Protein AF-A0A9X3EY55-F1 (afdb_monomer_lite)

Radius of gyration: 23.42 Å; chains: 1; bounding box: 53×60×72 Å

Secondary structure (DSSP, 8-state):
------------------------------PPPTT----SSHHHHHHHHHTT--B-HHHHHHHHHHHHHHHHHHHHHHHHTT--HHHHHHHHHHHHHHHHHHHHHTBS-HHHHHHHHHHHHHHHSSTTS--HHHHHHHHHTTT--HHHHHHHHHHHHT---HHHHHHTT-

pLDDT: mean 87.72, std 20.91, range [33.78, 98.88]

Sequence (170 aa):
MRSWLRFALVALCLAGPALAGCAREEATVETWPEGLPRPKDAAEAERLEQTGTRWTNRQARQLYLERVAAIAGEVERWKAEQIPAEEQARRAYQLRHDARMTARAMMSDPAERAALQERDRAKYGNPDGPTFDWLLDRNKAKGLEGEAAFLAIVESAQKTDAGVNQSLGF

Organism: NCBI:txid889268

Structure (mmCIF, N/CA/C/O backbone):
data_AF-A0A9X3EY55-F1
#
_entry.id   AF-A0A9X3EY55-F1
#
loop_
_atom_site.group_PDB
_atom_site.id
_atom_site.type_symbol
_atom_site.label_atom_id
_atom_site.label_alt_id
_atom_site.label_comp_id
_atom_site.label_asym_id
_atom_site.label_entity_id
_atom_site.label_seq_id
_atom_site.pdbx_PDB_ins_code
_atom_site.Cartn_x
_atom_site.Cartn_y
_atom_site.Cartn_z
_atom_site.occupancy
_atom_site.B_iso_or_equiv
_atom_site.auth_seq_id
_atom_site.auth_comp_id
_atom_site.auth_asym_id
_atom_site.auth_atom_id
_atom_site.pdbx_PDB_model_num
ATOM 1 N N . MET A 1 1 ? -17.185 20.882 -47.745 1.00 39.09 1 MET A N 1
ATOM 2 C CA . MET A 1 1 ? -17.336 22.134 -48.522 1.00 39.09 1 MET A CA 1
ATOM 3 C C . MET A 1 1 ? -18.312 23.048 -47.798 1.00 39.09 1 MET A C 1
ATOM 5 O O . MET A 1 1 ? -19.359 22.549 -47.413 1.00 39.09 1 MET A O 1
ATOM 9 N N . ARG A 1 2 ? -17.976 24.350 -47.718 1.00 35.78 2 ARG A N 1
ATOM 10 C CA . ARG A 1 2 ? -18.779 25.496 -47.227 1.00 35.78 2 ARG A CA 1
ATOM 11 C C . ARG A 1 2 ? -18.995 25.562 -45.708 1.00 35.78 2 ARG A C 1
ATOM 13 O O . ARG A 1 2 ? -19.284 24.555 -45.093 1.00 35.78 2 ARG A O 1
ATOM 20 N N . SER A 1 3 ? -18.954 26.710 -45.043 1.00 34.09 3 SER A N 1
ATOM 21 C CA . SER A 1 3 ? -18.481 28.068 -45.344 1.00 34.09 3 SER A CA 1
ATOM 22 C C . SER A 1 3 ? -18.563 28.821 -44.014 1.00 34.09 3 SER A C 1
ATOM 24 O O . SER A 1 3 ? -19.525 28.640 -43.274 1.00 34.09 3 SER A O 1
ATOM 26 N N . TRP A 1 4 ? -17.588 29.673 -43.720 1.00 33.88 4 TRP A N 1
ATOM 27 C CA . TRP A 1 4 ? -17.694 30.685 -42.669 1.00 33.88 4 TRP A CA 1
ATOM 28 C C . TRP A 1 4 ? -18.764 31.723 -43.027 1.00 33.88 4 TRP A C 1
ATOM 30 O O . TRP A 1 4 ? -18.868 32.073 -44.203 1.00 33.88 4 TRP A O 1
ATOM 40 N N . LEU A 1 5 ? -19.465 32.289 -42.036 1.00 42.25 5 LEU A N 1
ATOM 41 C CA . LEU A 1 5 ? -19.904 33.686 -42.089 1.00 42.25 5 LEU A CA 1
ATOM 42 C C . LEU A 1 5 ? -20.106 34.290 -40.690 1.00 42.25 5 LEU A C 1
ATOM 44 O O . LEU A 1 5 ? -20.331 33.591 -39.709 1.00 42.25 5 LEU A O 1
ATOM 48 N N . ARG A 1 6 ? -19.914 35.607 -40.648 1.00 41.94 6 ARG A N 1
ATOM 49 C CA . ARG A 1 6 ? -19.567 36.468 -39.513 1.00 41.94 6 ARG A CA 1
ATOM 50 C C . ARG A 1 6 ? -20.789 37.062 -38.793 1.00 41.94 6 ARG A C 1
ATOM 52 O O . ARG A 1 6 ? -21.812 37.283 -39.422 1.00 41.94 6 ARG A O 1
ATOM 59 N N . PHE A 1 7 ? -20.563 37.394 -37.516 1.00 38.94 7 PHE A N 1
ATOM 60 C CA . PHE A 1 7 ? -21.027 38.556 -36.730 1.00 38.94 7 PHE A CA 1
ATOM 61 C C . PHE A 1 7 ? -22.413 39.182 -36.984 1.00 38.94 7 PHE A C 1
ATOM 63 O O . PHE A 1 7 ? -22.667 39.748 -38.043 1.00 38.94 7 PHE A O 1
ATOM 70 N N . ALA A 1 8 ? -23.191 39.303 -35.901 1.00 38.88 8 ALA A N 1
ATOM 71 C CA . ALA A 1 8 ? -24.121 40.409 -35.673 1.00 38.88 8 ALA A CA 1
ATOM 72 C C . ALA A 1 8 ? -24.092 40.837 -34.190 1.00 38.88 8 ALA A C 1
ATOM 74 O O . ALA A 1 8 ? -23.878 40.021 -33.295 1.00 38.88 8 ALA A O 1
ATOM 75 N N . LEU A 1 9 ? -24.233 42.145 -33.983 1.00 33.78 9 LEU A N 1
ATOM 76 C CA . LEU A 1 9 ? -24.051 42.931 -32.760 1.00 33.78 9 LEU A CA 1
ATOM 77 C C . LEU A 1 9 ? -25.307 42.961 -31.854 1.00 33.78 9 LEU A C 1
ATOM 79 O O . LEU A 1 9 ? -26.417 42.989 -32.367 1.00 33.78 9 LEU A O 1
ATOM 83 N N . VAL A 1 10 ? -25.056 43.137 -30.544 1.00 34.88 10 VAL A N 1
ATOM 84 C CA . VAL A 1 10 ? -25.752 43.998 -29.546 1.00 34.88 10 VAL A CA 1
ATOM 85 C C . VAL A 1 10 ? -27.243 43.773 -29.240 1.00 34.88 10 VAL A C 1
ATOM 87 O O . VAL A 1 10 ? -28.096 44.017 -30.079 1.00 34.88 10 VAL A O 1
ATOM 90 N N . ALA A 1 11 ? -27.553 43.522 -27.957 1.00 34.22 11 ALA A N 1
ATOM 91 C CA . ALA A 1 11 ? -28.408 44.395 -27.130 1.00 34.22 11 ALA A CA 1
ATOM 92 C C . ALA A 1 11 ? -28.468 43.923 -25.662 1.00 34.22 11 ALA A C 1
ATOM 94 O O . ALA A 1 11 ? -28.692 42.756 -25.361 1.00 34.22 11 ALA A O 1
ATOM 95 N N . LEU A 1 12 ? -28.263 44.885 -24.764 1.00 39.47 12 LEU A N 1
ATOM 96 C CA . LEU A 1 12 ? -28.357 44.827 -23.309 1.00 39.47 12 LEU A CA 1
ATOM 97 C C . LEU A 1 12 ? -29.833 44.763 -22.868 1.00 39.47 12 LEU A C 1
ATOM 99 O O . LEU A 1 12 ? -30.615 45.603 -23.306 1.00 39.47 12 LEU A O 1
ATOM 103 N N . CYS A 1 13 ? -30.199 43.853 -21.959 1.00 34.22 13 CYS A N 1
ATOM 104 C CA . CYS A 1 13 ? -31.392 43.975 -21.109 1.00 34.22 13 CYS A CA 1
ATOM 105 C C . CYS A 1 13 ? -31.147 43.316 -19.742 1.00 34.22 13 CYS A C 1
ATOM 107 O O . CYS A 1 13 ? -30.669 42.190 -19.643 1.00 34.22 13 CYS A O 1
ATOM 109 N N . LEU A 1 14 ? -31.453 44.088 -18.701 1.00 44.62 14 LEU A N 1
ATOM 110 C CA . LEU A 1 14 ? -31.328 43.806 -17.274 1.00 44.62 14 LEU A CA 1
ATOM 111 C C . LEU A 1 14 ? -32.365 42.774 -16.800 1.00 44.62 14 LEU A C 1
ATOM 113 O O . LEU A 1 14 ? -33.540 42.940 -17.105 1.00 44.62 14 LEU A O 1
ATOM 117 N N . ALA A 1 15 ? -31.949 41.807 -15.976 1.00 40.88 15 ALA A N 1
ATOM 118 C CA . ALA A 1 15 ? -32.712 41.241 -14.851 1.00 40.88 15 ALA A CA 1
ATOM 119 C C . ALA A 1 15 ? -31.845 40.186 -14.134 1.00 40.88 15 ALA A C 1
ATOM 121 O O . ALA A 1 15 ? -31.356 39.254 -14.768 1.00 40.88 15 ALA A O 1
ATOM 122 N N . GLY A 1 16 ? -31.630 40.341 -12.823 1.00 43.50 16 GLY A N 1
ATOM 123 C CA . GLY A 1 16 ? -30.943 39.340 -11.996 1.00 43.50 16 GLY A CA 1
ATOM 124 C C . GLY A 1 16 ? -31.714 38.015 -11.917 1.00 43.50 16 GLY A C 1
ATOM 125 O O . GLY A 1 16 ? -32.903 37.964 -12.235 1.00 43.50 16 GLY A O 1
ATOM 126 N N . PRO A 1 17 ? -31.066 36.949 -11.427 1.00 43.97 17 PRO A N 1
ATOM 127 C CA . PRO A 1 17 ? -31.359 36.608 -10.038 1.00 43.97 17 PRO A CA 1
ATOM 128 C C . PRO A 1 17 ? -30.139 36.146 -9.230 1.00 43.97 17 PRO A C 1
ATOM 130 O O . PRO A 1 17 ? -29.157 35.639 -9.760 1.00 43.97 17 PRO A O 1
ATOM 133 N N . ALA A 1 18 ? -30.265 36.366 -7.919 1.00 44.97 18 ALA A N 1
ATOM 134 C CA . ALA A 1 18 ? -29.622 35.679 -6.804 1.00 44.97 18 ALA A CA 1
ATOM 135 C C . ALA A 1 18 ? -28.369 34.849 -7.130 1.00 44.97 18 ALA A C 1
ATOM 137 O O . ALA A 1 18 ? -28.452 33.704 -7.575 1.00 44.97 18 ALA A O 1
ATOM 138 N N . LEU A 1 19 ? -27.206 35.385 -6.752 1.00 44.59 19 LEU A N 1
ATOM 139 C CA . LEU A 1 19 ? -26.042 34.567 -6.436 1.00 44.59 19 LEU A CA 1
ATOM 140 C C . LEU A 1 19 ? -26.371 33.724 -5.193 1.00 44.59 19 LEU A C 1
ATOM 142 O O . LEU A 1 19 ? -25.956 34.038 -4.083 1.00 44.59 19 LEU A O 1
ATOM 146 N N . ALA A 1 20 ? -27.095 32.623 -5.384 1.00 51.03 20 ALA A N 1
ATOM 147 C CA . ALA A 1 20 ? -26.929 31.436 -4.559 1.00 51.03 20 ALA A CA 1
ATOM 148 C C . ALA A 1 20 ? -25.589 30.802 -4.963 1.00 51.03 20 ALA A C 1
ATOM 150 O O . ALA A 1 20 ? -25.529 29.747 -5.588 1.00 51.03 20 ALA A O 1
ATOM 151 N N . GLY A 1 21 ? -24.498 31.518 -4.688 1.00 41.09 21 GLY A N 1
ATOM 152 C CA . GLY A 1 21 ? -23.168 30.949 -4.750 1.00 41.09 21 GLY A CA 1
ATOM 153 C C . GLY A 1 21 ? -23.090 29.962 -3.606 1.00 41.09 21 GLY A C 1
ATOM 154 O O . GLY A 1 21 ? -22.981 30.379 -2.456 1.00 41.09 21 GLY A O 1
ATOM 155 N N . CYS A 1 22 ? -23.235 28.676 -3.926 1.00 39.50 22 CYS A N 1
ATOM 156 C CA . CYS A 1 22 ? -22.937 27.575 -3.031 1.00 39.50 22 CYS A CA 1
ATOM 157 C C . CYS A 1 22 ? -21.663 27.927 -2.267 1.00 39.50 22 CYS A C 1
ATOM 159 O O . CYS A 1 22 ? -20.591 28.022 -2.870 1.00 39.50 22 CYS A O 1
ATOM 161 N N . ALA A 1 23 ? -21.787 28.152 -0.959 1.00 45.53 23 ALA A N 1
ATOM 162 C CA . ALA A 1 23 ? -20.645 28.058 -0.080 1.00 45.53 23 ALA A CA 1
ATOM 163 C C . ALA A 1 23 ? -20.120 26.641 -0.297 1.00 45.53 23 ALA A C 1
ATOM 165 O O . ALA A 1 23 ? -20.739 25.662 0.118 1.00 45.53 23 ALA A O 1
ATOM 166 N N . ARG A 1 24 ? -19.049 26.524 -1.084 1.00 49.75 24 ARG A N 1
ATOM 167 C CA . ARG A 1 24 ? -18.235 25.326 -1.106 1.00 49.75 24 ARG A CA 1
ATOM 168 C C . ARG A 1 24 ? -17.679 25.282 0.299 1.00 49.75 24 ARG A C 1
ATOM 170 O O . ARG A 1 24 ? -16.756 26.026 0.604 1.00 49.75 24 ARG A O 1
ATOM 177 N N . GLU A 1 25 ? -18.359 24.532 1.153 1.00 46.22 25 GLU A N 1
ATOM 178 C CA . GLU A 1 25 ? -17.891 24.184 2.479 1.00 46.22 25 GLU A CA 1
ATOM 179 C C . GLU A 1 25 ? -16.475 23.661 2.253 1.00 46.22 25 GLU A C 1
ATOM 181 O O . GLU A 1 25 ? -16.275 22.637 1.591 1.00 46.22 25 GLU A O 1
ATOM 186 N N . GLU A 1 26 ? -15.487 24.490 2.594 1.00 44.97 26 GLU A N 1
ATOM 187 C CA . GLU A 1 26 ? -14.087 24.126 2.482 1.00 44.97 26 GLU A CA 1
ATOM 188 C C . GLU A 1 26 ? -13.956 22.894 3.358 1.00 44.97 26 GLU A C 1
ATOM 190 O O . GLU A 1 26 ? -14.083 22.994 4.577 1.00 44.97 26 GLU A O 1
ATOM 195 N N . ALA A 1 27 ? -13.837 21.723 2.723 1.00 51.28 27 ALA A N 1
ATOM 196 C CA . ALA A 1 27 ? -13.699 20.462 3.422 1.00 51.28 27 ALA A CA 1
ATOM 197 C C . ALA A 1 27 ? -12.536 20.640 4.393 1.00 51.28 27 ALA A C 1
ATOM 199 O O . ALA A 1 27 ? -11.383 20.777 3.976 1.00 51.28 27 ALA A O 1
ATOM 200 N N . THR A 1 28 ? -12.859 20.744 5.679 1.00 54.69 28 THR A N 1
ATOM 201 C CA . THR A 1 28 ? -11.861 20.950 6.710 1.00 54.69 28 THR A CA 1
ATOM 202 C C . THR A 1 28 ? -10.928 19.755 6.629 1.00 54.69 28 THR A C 1
ATOM 204 O O . THR A 1 28 ? -11.352 18.597 6.690 1.00 54.69 28 THR A O 1
ATOM 207 N N . VAL A 1 29 ? -9.644 20.022 6.389 1.00 61.41 29 VAL A N 1
ATOM 208 C CA . VAL A 1 29 ? -8.624 18.979 6.420 1.00 61.41 29 VAL A CA 1
ATOM 209 C C . VAL A 1 29 ? -8.577 18.501 7.864 1.00 61.41 29 VAL A C 1
ATOM 211 O O . VAL A 1 29 ? -7.943 19.135 8.703 1.00 61.41 29 VAL A O 1
ATOM 214 N N . GLU A 1 30 ? -9.327 17.442 8.180 1.00 71.88 30 GLU A N 1
ATOM 215 C CA . GLU A 1 30 ? -9.323 16.864 9.522 1.00 71.88 30 GLU A CA 1
ATOM 216 C C . GL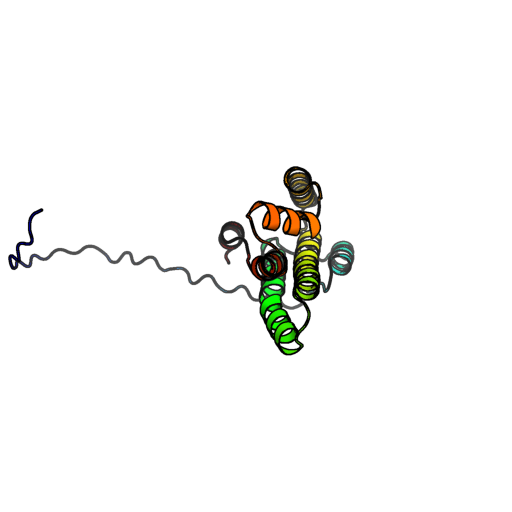U A 1 30 ? -7.883 16.470 9.844 1.00 71.88 30 GLU A C 1
ATOM 218 O O . GLU A 1 30 ? -7.274 15.593 9.214 1.00 71.88 30 GLU A O 1
ATOM 223 N N . THR A 1 31 ? -7.316 17.176 10.808 1.00 86.62 31 THR A N 1
ATOM 224 C CA . THR A 1 31 ? -6.009 16.856 11.344 1.00 86.62 31 THR A CA 1
ATOM 225 C C . THR A 1 31 ? -6.128 15.569 12.137 1.00 86.62 31 THR A C 1
ATOM 227 O O . THR A 1 31 ? -7.095 15.372 12.871 1.00 86.62 31 THR A O 1
ATOM 230 N N . TRP A 1 32 ? -5.133 14.698 12.008 1.00 94.00 32 TRP A N 1
ATOM 231 C CA . TRP A 1 32 ? -5.079 13.474 12.796 1.00 94.00 32 TRP A CA 1
ATOM 232 C C . TRP A 1 32 ? -5.223 13.784 14.296 1.00 94.00 32 TRP A C 1
ATOM 234 O O . TRP A 1 32 ? -4.505 14.668 14.774 1.00 94.00 32 TRP A O 1
ATOM 244 N N . PRO A 1 33 ? -6.101 13.087 15.040 1.00 92.94 33 PRO A N 1
ATOM 245 C CA . PRO A 1 33 ? -6.358 13.425 16.435 1.00 92.94 33 PRO A CA 1
ATOM 246 C C . PRO A 1 33 ? -5.112 13.311 17.313 1.00 92.94 33 PRO A C 1
ATOM 248 O O . PRO A 1 33 ? -4.323 12.370 17.184 1.00 92.94 33 PRO A O 1
ATOM 251 N N . GLU A 1 34 ? -4.962 14.252 18.242 1.00 93.44 34 GLU A N 1
ATOM 252 C CA . GLU A 1 34 ? -3.896 14.208 19.239 1.00 93.44 34 GLU A CA 1
ATOM 253 C C . GLU A 1 34 ? -4.017 12.942 20.103 1.00 93.44 34 GLU A C 1
ATOM 255 O O . GLU A 1 34 ? -5.108 12.543 20.507 1.00 93.44 34 GLU A O 1
ATOM 260 N N . GLY A 1 35 ? -2.890 12.268 20.348 1.00 93.25 35 GLY A N 1
ATOM 261 C CA . GLY A 1 35 ? -2.835 11.047 21.159 1.00 93.25 35 GLY A CA 1
ATOM 262 C C . GLY A 1 35 ? -3.337 9.768 20.477 1.00 93.25 35 GLY A C 1
ATOM 263 O O . GLY A 1 35 ? -3.091 8.682 21.000 1.00 93.25 35 GLY A O 1
ATOM 264 N N . LEU A 1 36 ? -3.977 9.847 19.302 1.00 96.19 36 LEU A N 1
ATOM 265 C CA . LEU A 1 36 ? -4.371 8.652 18.554 1.00 96.19 36 LEU A CA 1
ATOM 266 C C . LEU A 1 36 ? -3.138 8.041 17.861 1.00 96.19 36 LEU A C 1
ATOM 268 O O . LEU A 1 36 ? -2.513 8.711 17.032 1.00 96.19 36 LEU A O 1
ATOM 272 N N . PRO A 1 37 ? -2.763 6.782 18.145 1.00 97.19 37 PRO A N 1
ATOM 273 C CA . PRO A 1 37 ? -1.562 6.197 17.568 1.00 97.19 37 PRO A CA 1
ATOM 274 C C . PRO A 1 37 ? -1.720 5.963 16.062 1.00 97.19 37 PRO A C 1
ATOM 276 O O . PRO A 1 37 ? -2.779 5.553 15.575 1.00 97.19 37 PRO A O 1
ATOM 279 N N . ARG A 1 38 ? -0.628 6.195 15.326 1.00 97.50 38 ARG A N 1
ATOM 280 C CA . ARG A 1 38 ? -0.480 5.835 13.912 1.00 97.50 38 ARG A CA 1
ATOM 281 C C . ARG A 1 38 ? 0.294 4.518 13.834 1.00 97.50 38 ARG A C 1
ATOM 283 O O . ARG A 1 38 ? 1.501 4.543 14.072 1.00 97.50 38 ARG A O 1
ATOM 290 N N . PRO A 1 39 ? -0.354 3.382 13.533 1.00 98.12 39 PRO A N 1
ATOM 291 C CA . PRO A 1 39 ? 0.356 2.114 13.439 1.00 98.12 39 PRO A CA 1
ATOM 292 C C . PRO A 1 39 ? 1.385 2.162 12.307 1.00 98.12 39 PRO A C 1
ATOM 294 O O . PRO A 1 39 ? 1.124 2.739 11.249 1.00 98.12 39 PRO A O 1
ATOM 297 N N . LYS A 1 40 ? 2.548 1.545 12.516 1.00 98.06 40 LYS A N 1
ATOM 298 C CA . LYS A 1 40 ? 3.623 1.409 11.522 1.00 98.06 40 LYS A CA 1
ATOM 299 C C . LYS A 1 40 ? 3.340 0.311 10.498 1.00 98.06 40 LYS A C 1
ATOM 301 O O . LYS A 1 40 ? 3.657 0.473 9.325 1.00 98.06 40 LYS A O 1
ATOM 306 N N . ASP A 1 41 ? 2.644 -0.743 10.897 1.00 98.56 41 ASP A N 1
ATOM 307 C CA . ASP A 1 41 ? 2.296 -1.893 10.067 1.00 98.56 41 ASP A CA 1
ATOM 308 C C . ASP A 1 41 ? 0.956 -2.501 10.516 1.00 98.56 41 ASP A C 1
ATOM 310 O O . ASP A 1 41 ? 0.370 -2.086 11.521 1.00 98.56 41 ASP A O 1
ATOM 314 N N . ALA A 1 42 ? 0.453 -3.474 9.752 1.00 98.12 42 ALA A N 1
ATOM 315 C CA . ALA A 1 42 ? -0.795 -4.167 10.064 1.00 98.12 42 ALA A CA 1
ATOM 316 C C . ALA A 1 42 ? -0.746 -4.869 11.431 1.00 98.12 42 ALA A C 1
ATOM 318 O O . ALA A 1 42 ? -1.699 -4.778 12.198 1.00 98.12 42 ALA A O 1
ATOM 319 N N . ALA A 1 43 ? 0.388 -5.481 11.781 1.00 98.25 43 ALA A N 1
ATOM 320 C CA . ALA A 1 43 ? 0.541 -6.171 13.058 1.00 98.25 43 ALA A CA 1
ATOM 321 C C . ALA A 1 43 ? 0.458 -5.202 14.250 1.00 98.25 43 ALA A C 1
ATOM 323 O O . ALA A 1 43 ? -0.061 -5.545 15.309 1.00 98.25 43 ALA A O 1
ATOM 324 N N . GLU A 1 44 ? 0.984 -3.984 14.122 1.00 98.50 44 GLU A N 1
ATOM 325 C CA . GLU A 1 44 ? 0.844 -2.943 15.137 1.00 98.50 44 GLU A CA 1
ATOM 326 C C . GLU A 1 44 ? -0.579 -2.414 15.229 1.00 98.50 44 GLU A C 1
ATOM 328 O O . GLU A 1 44 ? -1.059 -2.216 16.343 1.00 98.50 44 GLU A O 1
ATOM 333 N N . ALA A 1 45 ? -1.264 -2.240 14.097 1.00 98.31 45 ALA A N 1
ATOM 334 C CA . ALA A 1 45 ? -2.676 -1.875 14.093 1.00 98.31 45 ALA A CA 1
ATOM 335 C C . ALA A 1 45 ? -3.521 -2.918 14.846 1.00 98.31 45 ALA A C 1
ATOM 337 O O . ALA A 1 45 ? -4.302 -2.545 15.716 1.00 98.31 45 ALA A O 1
ATOM 338 N N . GLU A 1 46 ? -3.292 -4.212 14.603 1.00 97.25 46 GLU A N 1
ATOM 339 C CA . GLU A 1 46 ? -3.967 -5.310 15.309 1.00 97.25 46 GLU A CA 1
ATOM 340 C C . GLU A 1 46 ? -3.668 -5.310 16.814 1.00 97.25 46 GLU A C 1
ATOM 342 O O . GLU A 1 46 ? -4.583 -5.419 17.630 1.00 97.25 46 GLU A O 1
ATOM 347 N N . ARG A 1 47 ? -2.399 -5.140 17.216 1.00 98.00 47 ARG A N 1
ATOM 348 C CA . ARG A 1 47 ? -2.032 -5.047 18.643 1.00 98.00 47 ARG A CA 1
ATOM 349 C C . ARG A 1 47 ? -2.714 -3.865 19.330 1.00 98.00 47 ARG A C 1
ATOM 351 O O . ARG A 1 47 ? -3.206 -4.004 20.444 1.00 98.00 47 ARG A O 1
ATOM 358 N N . LEU A 1 48 ? -2.743 -2.708 18.676 1.00 97.94 48 LEU A N 1
ATOM 359 C CA . LEU A 1 48 ? -3.394 -1.503 19.190 1.00 97.94 48 LEU A CA 1
ATOM 360 C C . LEU A 1 48 ? -4.923 -1.666 19.256 1.00 97.94 48 LEU A C 1
ATOM 362 O O . LEU A 1 48 ? -5.543 -1.205 20.215 1.00 97.94 48 LEU A O 1
ATOM 366 N N . GLU A 1 49 ? -5.536 -2.349 18.285 1.00 96.12 49 GLU A N 1
ATOM 367 C CA . GLU A 1 49 ? -6.959 -2.710 18.316 1.00 96.12 49 GLU A CA 1
ATOM 368 C C . GLU A 1 49 ? -7.268 -3.600 19.533 1.00 96.12 49 GLU A C 1
ATOM 370 O O . GLU A 1 49 ? -8.233 -3.350 20.266 1.00 96.12 49 GLU A O 1
ATOM 375 N N . GLN A 1 50 ? -6.415 -4.594 19.802 1.00 95.75 50 GLN A N 1
ATOM 376 C CA . GLN A 1 50 ? -6.535 -5.498 20.952 1.00 95.75 50 GLN A CA 1
ATOM 377 C C . GLN A 1 50 ? -6.406 -4.771 22.299 1.00 95.75 50 GLN A C 1
ATOM 379 O O . GLN A 1 50 ? -7.059 -5.167 23.262 1.00 95.75 50 GLN A O 1
ATOM 384 N N . THR A 1 51 ? -5.624 -3.688 22.377 1.00 96.38 51 THR A N 1
ATOM 385 C CA . THR A 1 51 ? -5.513 -2.851 23.587 1.00 96.38 51 THR A CA 1
ATOM 386 C C . THR A 1 51 ? -6.598 -1.775 23.702 1.00 96.38 51 THR A C 1
ATOM 388 O O . THR A 1 51 ? -6.568 -0.975 24.635 1.00 96.38 51 THR A O 1
ATOM 391 N N . GLY A 1 52 ? -7.580 -1.763 22.793 1.00 96.12 52 GLY A N 1
ATOM 392 C CA . GLY A 1 52 ? -8.754 -0.887 22.859 1.00 96.12 52 GLY A CA 1
ATOM 393 C C . GLY A 1 52 ? -8.694 0.353 21.967 1.00 96.12 52 GLY A C 1
ATOM 394 O O . GLY A 1 52 ? -9.636 1.144 21.973 1.00 96.12 52 GLY A O 1
ATOM 395 N N . THR A 1 53 ? -7.642 0.523 21.161 1.00 97.38 53 THR A N 1
ATOM 396 C CA . THR A 1 53 ? -7.586 1.608 20.169 1.00 97.38 53 THR A CA 1
ATOM 397 C C . THR A 1 53 ? -8.651 1.388 19.101 1.00 97.38 53 THR A C 1
ATOM 399 O O . THR A 1 53 ? -8.851 0.266 18.633 1.00 97.38 53 THR A O 1
ATOM 402 N N . ARG A 1 54 ? -9.339 2.450 18.687 1.00 96.44 54 ARG A N 1
ATOM 403 C CA . ARG A 1 54 ? -10.300 2.411 17.583 1.00 96.44 54 ARG A CA 1
ATOM 404 C C . ARG A 1 54 ? -10.022 3.555 16.624 1.00 96.44 54 ARG A C 1
ATOM 406 O O . ARG A 1 54 ? -9.787 4.679 17.060 1.00 96.44 54 ARG A O 1
ATOM 413 N N . TRP A 1 55 ? -10.087 3.252 15.333 1.00 96.88 55 TRP A N 1
ATOM 414 C CA . TRP A 1 55 ? -10.028 4.241 14.264 1.00 96.88 55 TRP A CA 1
ATOM 415 C C . TRP A 1 55 ? -11.336 4.241 13.485 1.00 96.88 55 TRP A C 1
ATOM 417 O O . TRP A 1 55 ? -12.019 3.218 13.368 1.00 96.88 55 TRP A O 1
ATOM 427 N N . THR A 1 56 ? -11.663 5.393 12.913 1.00 96.19 56 THR A N 1
ATOM 428 C CA . THR A 1 56 ? -12.721 5.503 11.910 1.00 96.19 56 THR A CA 1
ATOM 429 C C . THR A 1 56 ? -12.206 5.060 10.538 1.00 96.19 56 THR A C 1
ATOM 431 O O . THR A 1 56 ? -11.009 5.140 10.245 1.00 96.19 56 THR A O 1
ATOM 434 N N . ASN A 1 57 ? -13.115 4.672 9.637 1.00 96.19 57 ASN A N 1
ATOM 435 C CA . ASN A 1 57 ? -12.762 4.379 8.241 1.00 96.19 57 ASN A CA 1
ATOM 436 C C . ASN A 1 57 ? -12.093 5.580 7.549 1.00 96.19 57 ASN A C 1
ATOM 438 O O . ASN A 1 57 ? -11.209 5.406 6.709 1.00 96.19 57 ASN A O 1
ATOM 442 N N . ARG A 1 58 ? -12.459 6.805 7.946 1.00 95.25 58 ARG A N 1
ATOM 443 C CA . ARG A 1 58 ? -11.824 8.032 7.461 1.00 95.25 58 ARG A CA 1
ATOM 444 C C . ARG A 1 58 ? -10.364 8.141 7.912 1.00 95.25 58 ARG A C 1
ATOM 446 O O . ARG A 1 58 ? -9.511 8.419 7.078 1.00 95.25 58 ARG A O 1
ATOM 453 N N . GLN A 1 59 ? -10.049 7.840 9.173 1.00 97.12 59 GLN A N 1
ATOM 454 C CA . GLN A 1 59 ? -8.668 7.823 9.685 1.00 97.12 59 GLN A CA 1
ATOM 455 C C . GLN A 1 59 ? -7.831 6.706 9.048 1.00 97.12 59 GLN A C 1
ATOM 457 O O . GLN A 1 59 ? -6.697 6.940 8.630 1.00 97.12 59 GLN A O 1
ATOM 462 N N . ALA A 1 60 ? -8.401 5.507 8.889 1.00 97.44 60 ALA A N 1
ATOM 463 C CA . ALA A 1 60 ? -7.756 4.426 8.143 1.00 97.44 60 ALA A CA 1
ATOM 464 C C . ALA A 1 60 ? -7.436 4.852 6.699 1.00 97.44 60 ALA A C 1
ATOM 466 O O . ALA A 1 60 ? -6.336 4.606 6.195 1.00 97.44 60 ALA A O 1
ATOM 467 N N . ARG A 1 61 ? -8.367 5.561 6.043 1.00 97.31 61 ARG A N 1
ATOM 468 C CA . ARG A 1 61 ? -8.145 6.118 4.706 1.00 97.31 61 ARG A CA 1
ATOM 469 C C . ARG A 1 61 ? -7.095 7.225 4.700 1.00 97.31 61 ARG A C 1
ATOM 471 O O . ARG A 1 61 ? -6.258 7.209 3.806 1.00 97.31 61 ARG A O 1
ATOM 478 N N . GLN A 1 62 ? -7.094 8.131 5.674 1.00 97.25 62 GLN A N 1
ATOM 479 C CA . GLN A 1 62 ? -6.095 9.195 5.789 1.00 97.25 62 GLN A CA 1
ATOM 480 C C . GLN A 1 62 ? -4.678 8.615 5.831 1.00 97.25 62 GLN A C 1
ATOM 482 O O . GLN A 1 62 ? -3.853 8.974 4.993 1.00 97.25 62 GLN A O 1
ATOM 487 N N . LEU A 1 63 ? -4.421 7.646 6.720 1.00 97.94 63 LEU A N 1
ATOM 488 C CA . LEU A 1 63 ? -3.103 7.010 6.826 1.00 97.94 63 LEU A CA 1
ATOM 489 C C . LEU A 1 63 ? -2.719 6.266 5.537 1.00 97.94 63 LEU A C 1
ATOM 491 O O . LEU A 1 63 ? -1.567 6.312 5.105 1.00 97.94 63 LEU A O 1
ATOM 495 N N . TYR A 1 64 ? -3.680 5.599 4.888 1.00 98.38 64 TYR A N 1
ATOM 496 C CA . TYR A 1 64 ? -3.461 4.979 3.579 1.00 98.38 64 TYR A CA 1
ATOM 497 C C . TYR A 1 64 ? -3.036 6.004 2.519 1.00 98.38 64 TYR A C 1
ATOM 499 O O 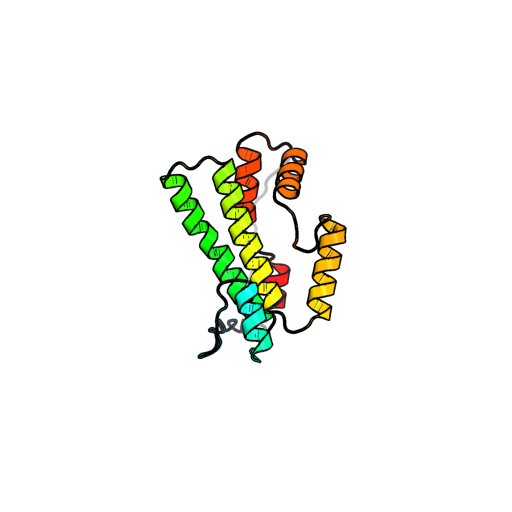. TYR A 1 64 ? -2.087 5.756 1.776 1.00 98.38 64 TYR A O 1
ATOM 507 N N . LEU A 1 65 ? -3.728 7.145 2.436 1.00 97.88 65 LEU A N 1
ATOM 508 C CA . LEU A 1 65 ? -3.442 8.194 1.458 1.00 97.88 65 LEU A CA 1
ATOM 509 C C . LEU A 1 65 ? -2.062 8.813 1.680 1.00 97.88 65 LEU A C 1
ATOM 511 O O . LEU A 1 65 ? -1.311 8.948 0.717 1.00 97.88 65 LEU A O 1
ATOM 515 N N . GLU A 1 66 ? -1.708 9.118 2.929 1.00 97.12 66 GLU A N 1
ATOM 516 C CA . GLU A 1 66 ? -0.382 9.627 3.296 1.00 97.12 66 GLU A CA 1
ATOM 517 C C . GLU A 1 66 ? 0.730 8.670 2.841 1.00 97.12 66 GLU A C 1
ATOM 519 O O . GLU A 1 66 ? 1.691 9.080 2.189 1.00 97.12 66 GLU A O 1
ATOM 524 N N . ARG A 1 67 ? 0.574 7.369 3.114 1.00 98.31 67 ARG A N 1
ATOM 525 C CA . ARG A 1 67 ? 1.553 6.345 2.719 1.00 98.31 67 ARG A CA 1
ATOM 526 C C . ARG A 1 67 ? 1.662 6.186 1.211 1.00 98.31 67 ARG A C 1
ATOM 528 O O . ARG A 1 67 ? 2.766 6.067 0.695 1.00 98.31 67 ARG A O 1
ATOM 535 N N . VAL A 1 68 ? 0.535 6.193 0.496 1.00 98.31 68 VAL A N 1
ATOM 536 C CA . VAL A 1 68 ? 0.547 6.104 -0.970 1.00 98.31 68 VAL A CA 1
ATOM 537 C C . VAL A 1 68 ? 1.186 7.346 -1.592 1.00 98.31 68 VAL A C 1
ATOM 539 O O . VAL A 1 68 ? 1.947 7.210 -2.546 1.00 98.31 68 VAL A O 1
ATOM 542 N N . ALA A 1 69 ? 0.940 8.537 -1.040 1.00 97.25 69 ALA A N 1
ATOM 543 C CA . ALA A 1 69 ? 1.568 9.771 -1.504 1.00 97.25 69 ALA A CA 1
ATOM 544 C C . ALA A 1 69 ? 3.097 9.754 -1.315 1.00 97.25 69 ALA A C 1
ATOM 546 O O . ALA A 1 69 ? 3.827 10.225 -2.186 1.00 97.25 69 ALA A O 1
ATOM 547 N N . ALA A 1 70 ? 3.592 9.150 -0.228 1.00 97.88 70 ALA A N 1
ATOM 548 C CA . ALA A 1 70 ? 5.027 9.029 0.039 1.00 97.88 70 ALA A CA 1
ATOM 549 C C . ALA A 1 70 ? 5.780 8.147 -0.978 1.00 97.88 70 ALA A C 1
ATOM 551 O O . ALA A 1 70 ? 6.978 8.344 -1.183 1.00 97.88 70 ALA A O 1
ATOM 552 N N . ILE A 1 71 ? 5.093 7.220 -1.666 1.00 98.50 71 ILE A N 1
ATOM 553 C CA . ILE A 1 71 ? 5.713 6.331 -2.668 1.00 98.50 71 ILE A CA 1
ATOM 554 C C . ILE A 1 71 ? 6.380 7.138 -3.789 1.00 98.50 71 ILE A C 1
ATOM 556 O O . ILE A 1 71 ? 7.430 6.733 -4.276 1.00 98.50 71 ILE A O 1
ATOM 560 N N . ALA A 1 72 ? 5.818 8.287 -4.180 1.00 97.81 72 ALA A N 1
ATOM 561 C CA . ALA A 1 72 ? 6.396 9.117 -5.236 1.00 97.81 72 ALA A CA 1
ATOM 562 C C . ALA A 1 72 ? 7.823 9.584 -4.893 1.00 97.81 72 ALA A C 1
ATOM 564 O O . ALA A 1 72 ? 8.714 9.506 -5.734 1.00 97.81 72 ALA A O 1
ATOM 565 N N . GLY A 1 73 ? 8.063 9.998 -3.643 1.00 98.06 73 GLY A N 1
ATOM 566 C CA . GLY A 1 73 ? 9.394 10.412 -3.190 1.00 98.06 73 GLY A CA 1
ATOM 567 C C . GLY A 1 73 ? 10.412 9.268 -3.213 1.00 98.06 73 GLY A C 1
ATOM 568 O O . GLY A 1 73 ? 11.548 9.459 -3.644 1.00 98.06 73 GLY A O 1
ATOM 569 N N . GLU A 1 74 ? 9.993 8.065 -2.818 1.00 98.38 74 GLU A N 1
ATOM 570 C CA . GLU A 1 74 ? 10.839 6.867 -2.884 1.00 98.38 74 GLU A CA 1
ATOM 571 C C . GLU A 1 74 ? 11.161 6.473 -4.330 1.00 98.38 74 GLU A C 1
ATOM 573 O O . GLU A 1 74 ? 12.307 6.165 -4.645 1.00 98.38 74 GLU A O 1
ATOM 578 N N . VAL A 1 75 ? 10.185 6.564 -5.236 1.00 98.19 75 VAL A N 1
ATOM 579 C CA . VAL A 1 75 ? 10.394 6.298 -6.665 1.00 98.19 75 VAL A CA 1
ATOM 580 C C . VAL A 1 75 ? 11.419 7.259 -7.269 1.00 98.19 75 VAL A C 1
ATOM 582 O O . VAL A 1 75 ? 12.297 6.816 -8.008 1.00 98.19 75 VAL A O 1
ATOM 585 N N . GLU A 1 76 ? 11.365 8.553 -6.942 1.00 98.38 76 GLU A N 1
ATOM 586 C CA . GLU A 1 76 ? 12.372 9.512 -7.417 1.00 98.38 76 GLU A CA 1
ATOM 587 C C . GLU A 1 76 ? 13.774 9.200 -6.876 1.00 98.38 76 GLU A C 1
ATOM 589 O O . GLU A 1 76 ? 14.753 9.265 -7.624 1.00 98.38 76 GLU A O 1
ATOM 594 N N . ARG A 1 77 ? 13.884 8.767 -5.613 1.00 98.56 77 ARG A N 1
ATOM 595 C CA . ARG A 1 77 ? 15.160 8.295 -5.055 1.00 98.56 77 ARG A CA 1
ATOM 596 C C . ARG A 1 77 ? 15.687 7.060 -5.782 1.00 98.56 77 ARG A C 1
ATOM 598 O O . ARG A 1 77 ? 16.845 7.050 -6.186 1.00 98.56 77 ARG A O 1
ATOM 605 N N . TRP A 1 78 ? 14.852 6.048 -6.008 1.00 98.44 78 TRP A N 1
ATOM 606 C CA . TRP A 1 78 ? 15.267 4.820 -6.693 1.00 98.44 78 TRP A CA 1
ATOM 607 C C . TRP A 1 78 ? 15.695 5.068 -8.142 1.00 98.44 78 TRP A C 1
ATOM 609 O O . TRP A 1 78 ? 16.619 4.417 -8.626 1.00 98.44 78 TRP A O 1
ATOM 619 N N . LYS A 1 79 ? 15.065 6.029 -8.831 1.00 97.44 79 LYS A N 1
ATOM 620 C CA . LYS A 1 79 ? 15.503 6.479 -10.161 1.00 97.44 79 LYS A CA 1
ATOM 621 C C . LYS A 1 79 ? 16.886 7.128 -10.113 1.00 97.44 79 LYS A C 1
ATOM 623 O O . LYS A 1 79 ? 17.715 6.820 -10.964 1.00 97.44 79 LYS A O 1
ATOM 628 N N . ALA A 1 80 ? 17.146 7.992 -9.128 1.00 98.31 80 ALA A N 1
ATOM 629 C CA . ALA A 1 80 ? 18.458 8.615 -8.940 1.00 98.31 80 ALA A CA 1
ATOM 630 C C . ALA A 1 80 ? 19.549 7.583 -8.597 1.00 98.31 80 ALA A C 1
ATOM 632 O O . ALA A 1 80 ? 20.680 7.703 -9.058 1.00 98.31 80 ALA A O 1
ATOM 633 N N . GLU A 1 81 ? 19.185 6.541 -7.849 1.00 98.31 81 GLU A N 1
ATOM 634 C CA . GLU A 1 81 ? 20.028 5.379 -7.534 1.00 98.31 81 GLU A CA 1
ATOM 635 C C . GLU A 1 81 ? 20.146 4.379 -8.709 1.00 98.31 81 GLU A C 1
ATOM 637 O O . GLU A 1 81 ? 20.852 3.381 -8.594 1.00 98.31 81 GLU A O 1
ATOM 642 N N . GLN A 1 82 ? 19.475 4.638 -9.841 1.00 98.06 82 GLN A N 1
ATOM 643 C CA . GLN A 1 82 ? 19.452 3.790 -11.042 1.00 98.06 82 GLN A CA 1
ATOM 644 C C . GLN A 1 82 ? 19.023 2.336 -10.775 1.00 98.06 82 GLN A C 1
ATOM 646 O O . GLN A 1 82 ? 19.496 1.399 -11.421 1.00 98.06 82 GLN A O 1
ATOM 651 N N . ILE A 1 83 ? 18.095 2.141 -9.836 1.00 98.31 83 ILE A N 1
ATOM 652 C CA . ILE A 1 83 ? 17.543 0.821 -9.517 1.00 98.31 83 ILE A CA 1
ATOM 653 C C . ILE A 1 83 ? 16.796 0.255 -10.739 1.00 98.31 83 ILE A C 1
ATOM 655 O O . ILE A 1 83 ? 16.029 0.991 -11.366 1.00 98.31 83 ILE A O 1
ATOM 659 N N . PRO A 1 84 ? 16.938 -1.041 -11.080 1.00 98.56 84 PRO A N 1
ATOM 660 C CA . PRO A 1 84 ? 16.221 -1.649 -12.201 1.00 98.56 84 PRO A CA 1
ATOM 661 C C . PRO A 1 84 ? 14.693 -1.555 -12.076 1.00 98.56 84 PRO A C 1
ATOM 663 O O . PRO A 1 84 ? 14.138 -1.654 -10.979 1.00 98.56 84 PRO A O 1
ATOM 666 N N . ALA A 1 85 ? 13.988 -1.436 -13.206 1.00 98.44 85 ALA A N 1
ATOM 667 C CA . ALA A 1 85 ? 12.533 -1.241 -13.235 1.00 98.44 85 ALA A CA 1
ATOM 668 C C . ALA A 1 85 ? 11.745 -2.338 -12.491 1.00 98.44 85 ALA A C 1
ATOM 670 O O . ALA A 1 85 ? 10.775 -2.036 -11.795 1.00 98.44 85 ALA A O 1
ATOM 671 N N . GLU A 1 86 ? 12.167 -3.602 -12.600 1.00 98.62 86 GLU A N 1
ATOM 672 C CA . GLU A 1 86 ? 11.547 -4.712 -11.867 1.00 98.62 86 GLU A CA 1
ATOM 673 C C . GLU A 1 86 ? 11.670 -4.533 -10.350 1.00 98.62 86 GLU A C 1
ATOM 675 O O . GLU A 1 86 ? 10.694 -4.707 -9.616 1.00 98.62 86 GLU A O 1
ATOM 680 N N . GLU A 1 87 ? 12.851 -4.151 -9.867 1.00 98.81 87 GLU A N 1
ATOM 681 C CA . GLU A 1 87 ? 13.078 -3.944 -8.442 1.00 98.81 87 GLU A CA 1
ATOM 682 C C . GLU A 1 87 ? 12.290 -2.733 -7.924 1.00 98.81 87 GLU A C 1
ATOM 684 O O . GLU A 1 87 ? 11.638 -2.831 -6.881 1.00 98.81 87 GLU A O 1
ATOM 689 N N . GLN A 1 88 ? 12.242 -1.633 -8.686 1.00 98.75 88 GLN A N 1
ATOM 690 C CA . GLN A 1 88 ? 11.364 -0.499 -8.376 1.00 98.75 88 GLN A CA 1
ATOM 691 C C . GLN A 1 88 ? 9.896 -0.938 -8.269 1.00 98.75 88 GLN A C 1
ATOM 693 O O . GLN A 1 88 ? 9.199 -0.558 -7.327 1.00 98.75 88 GLN A O 1
ATOM 698 N N . ALA A 1 89 ? 9.420 -1.770 -9.201 1.00 98.81 89 ALA A N 1
ATOM 699 C CA . ALA A 1 89 ? 8.049 -2.268 -9.203 1.00 98.81 89 ALA A CA 1
ATOM 700 C C . ALA A 1 89 ? 7.744 -3.135 -7.978 1.00 98.81 89 ALA A C 1
ATOM 702 O O . ALA A 1 89 ? 6.683 -2.969 -7.373 1.00 98.81 89 ALA A O 1
ATOM 703 N N . ARG A 1 90 ? 8.661 -4.028 -7.584 1.00 98.88 90 ARG A N 1
ATOM 704 C CA . ARG A 1 90 ? 8.504 -4.873 -6.388 1.00 98.88 90 ARG A CA 1
ATOM 705 C C . ARG A 1 90 ? 8.437 -4.029 -5.118 1.00 98.88 90 ARG A C 1
ATOM 707 O O . ARG A 1 90 ? 7.535 -4.230 -4.307 1.00 98.88 90 ARG A O 1
ATOM 714 N N . ARG A 1 91 ? 9.327 -3.043 -4.978 1.00 98.81 91 ARG A N 1
ATOM 715 C CA . ARG A 1 91 ? 9.334 -2.123 -3.831 1.00 98.81 91 ARG A CA 1
ATOM 716 C C . ARG A 1 91 ? 8.065 -1.260 -3.785 1.00 98.81 91 ARG A C 1
ATOM 718 O O . ARG A 1 91 ? 7.416 -1.191 -2.745 1.00 98.81 91 ARG A O 1
ATOM 725 N N . ALA A 1 92 ? 7.652 -0.667 -4.909 1.00 98.81 92 ALA A N 1
ATOM 726 C CA . ALA A 1 92 ? 6.430 0.141 -4.992 1.00 98.81 92 ALA A CA 1
ATOM 727 C C . ALA A 1 92 ? 5.163 -0.679 -4.692 1.00 98.81 92 ALA A C 1
ATOM 729 O O . ALA A 1 92 ? 4.272 -0.224 -3.969 1.00 98.81 92 ALA A O 1
ATOM 730 N N . TYR A 1 93 ? 5.090 -1.901 -5.231 1.00 98.81 93 TYR A N 1
ATOM 731 C CA . TYR A 1 93 ? 4.027 -2.854 -4.928 1.00 98.81 93 TYR A CA 1
ATOM 732 C C . TYR A 1 93 ? 3.956 -3.132 -3.427 1.00 98.81 93 TYR A C 1
ATOM 734 O O . TYR A 1 93 ? 2.873 -3.015 -2.850 1.00 98.81 93 TYR A O 1
ATOM 742 N N . GLN A 1 94 ? 5.096 -3.448 -2.805 1.00 98.88 94 GLN A N 1
ATOM 743 C CA . GLN A 1 94 ? 5.161 -3.792 -1.389 1.00 98.88 94 GLN A CA 1
ATOM 744 C C . GLN A 1 94 ? 4.693 -2.626 -0.513 1.00 98.88 94 GLN A C 1
ATOM 746 O O . GLN A 1 94 ? 3.783 -2.807 0.288 1.00 98.88 94 GLN A O 1
ATOM 751 N N . LEU A 1 95 ? 5.194 -1.406 -0.748 1.00 98.81 95 LEU A N 1
ATOM 752 C CA . LEU A 1 95 ? 4.767 -0.213 -0.002 1.00 98.81 95 LEU A CA 1
ATOM 753 C C . LEU A 1 95 ? 3.248 0.004 -0.066 1.00 98.81 95 LEU A C 1
ATOM 755 O O . LEU A 1 95 ? 2.599 0.279 0.946 1.00 98.81 95 LEU A O 1
ATOM 759 N N . ARG A 1 96 ? 2.650 -0.143 -1.253 1.00 98.69 96 ARG A N 1
ATOM 760 C CA . ARG A 1 96 ? 1.197 -0.001 -1.419 1.00 98.69 96 ARG A CA 1
ATOM 761 C C . ARG A 1 96 ? 0.420 -1.149 -0.784 1.00 98.69 96 ARG A C 1
ATOM 763 O O . ARG A 1 96 ? -0.671 -0.921 -0.255 1.00 98.69 96 ARG A O 1
ATOM 770 N N . HIS A 1 97 ? 0.927 -2.372 -0.896 1.00 98.75 97 HIS A N 1
ATOM 771 C CA . HIS A 1 97 ? 0.327 -3.541 -0.272 1.00 98.75 97 HIS A CA 1
ATOM 772 C C . HIS A 1 97 ? 0.305 -3.363 1.250 1.00 98.75 97 HIS A C 1
ATOM 774 O O . HIS A 1 97 ? -0.766 -3.422 1.848 1.00 98.75 97 HIS A O 1
ATOM 780 N N . ASP A 1 98 ? 1.431 -2.989 1.852 1.00 98.75 98 ASP A N 1
ATOM 781 C CA . ASP A 1 98 ? 1.546 -2.753 3.292 1.00 98.75 98 ASP A CA 1
ATOM 782 C C . ASP A 1 98 ? 0.654 -1.598 3.758 1.00 98.75 98 ASP A C 1
ATOM 784 O O . ASP A 1 98 ? 0.000 -1.692 4.802 1.00 98.75 98 ASP A O 1
ATOM 788 N N . ALA A 1 99 ? 0.547 -0.521 2.968 1.00 98.69 99 ALA A N 1
ATOM 789 C CA . ALA A 1 99 ? -0.397 0.564 3.234 1.00 98.69 99 ALA A CA 1
ATOM 790 C C . ALA A 1 99 ? -1.853 0.071 3.256 1.00 98.69 99 ALA A C 1
ATOM 792 O O . ALA A 1 99 ? -2.610 0.441 4.155 1.00 98.69 99 ALA A O 1
ATOM 793 N N . ARG A 1 100 ? -2.253 -0.786 2.303 1.00 98.38 100 ARG A N 1
ATOM 794 C CA . ARG A 1 100 ? -3.593 -1.398 2.283 1.00 98.38 100 ARG A CA 1
ATOM 795 C C . ARG A 1 100 ? -3.814 -2.285 3.502 1.00 98.38 100 ARG A C 1
ATOM 797 O O . ARG A 1 100 ? -4.857 -2.161 4.138 1.00 98.38 100 ARG A O 1
ATOM 804 N N . MET A 1 101 ? -2.870 -3.171 3.805 1.00 98.62 101 MET A N 1
ATOM 805 C CA . MET A 1 101 ? -3.006 -4.120 4.910 1.00 98.62 101 MET A CA 1
ATOM 806 C C . MET A 1 101 ? -3.075 -3.404 6.253 1.00 98.62 101 MET A C 1
ATOM 808 O O . MET A 1 101 ? -3.943 -3.713 7.063 1.00 98.62 101 MET A O 1
ATOM 812 N N . THR A 1 102 ? -2.260 -2.366 6.443 1.00 98.75 102 THR A N 1
ATOM 813 C CA . THR A 1 102 ? -2.326 -1.533 7.650 1.00 98.75 102 THR A CA 1
ATOM 814 C C . THR A 1 102 ? -3.680 -0.835 7.770 1.00 98.75 102 THR A C 1
ATOM 816 O O . THR A 1 102 ? -4.310 -0.906 8.819 1.00 98.75 102 THR A O 1
ATOM 819 N N . ALA A 1 103 ? -4.184 -0.226 6.692 1.00 98.19 103 ALA A N 1
ATOM 820 C CA . ALA A 1 103 ? -5.489 0.435 6.722 1.00 98.19 103 ALA A CA 1
ATOM 821 C C . ALA A 1 103 ? -6.644 -0.541 6.990 1.00 98.19 103 ALA A C 1
ATOM 823 O O . ALA A 1 103 ? -7.581 -0.198 7.702 1.00 98.19 103 ALA A O 1
ATOM 824 N N . ARG A 1 104 ? -6.572 -1.771 6.466 1.00 97.94 104 ARG A N 1
ATOM 825 C CA . ARG A 1 104 ? -7.548 -2.826 6.772 1.00 97.94 104 ARG A CA 1
ATOM 826 C C . ARG A 1 104 ? -7.488 -3.252 8.226 1.00 97.94 104 ARG A C 1
ATOM 828 O O . ARG A 1 104 ? -8.535 -3.384 8.838 1.00 97.94 104 ARG A O 1
ATOM 835 N N . ALA A 1 105 ? -6.299 -3.429 8.786 1.00 97.94 105 ALA A N 1
ATOM 836 C CA . ALA A 1 105 ? -6.141 -3.764 10.195 1.00 97.94 105 ALA A CA 1
ATOM 837 C C . ALA A 1 105 ? -6.699 -2.668 11.125 1.00 97.94 105 ALA A C 1
ATOM 839 O O . ALA A 1 105 ? -7.191 -2.980 12.199 1.00 97.94 105 ALA A O 1
ATOM 840 N N . MET A 1 106 ? -6.715 -1.405 10.685 1.00 98.12 106 MET A N 1
ATOM 841 C CA . MET A 1 106 ? -7.340 -0.298 11.423 1.00 98.12 106 MET A CA 1
ATOM 842 C C . MET A 1 106 ? -8.878 -0.267 11.356 1.00 98.12 106 MET A C 1
ATOM 844 O O . MET A 1 106 ? -9.496 0.465 12.130 1.00 98.12 106 MET A O 1
ATOM 848 N N . MET A 1 107 ? -9.514 -0.992 10.428 1.00 96.81 107 MET A N 1
ATOM 849 C CA . MET A 1 107 ? -10.976 -0.997 10.308 1.00 96.81 107 MET A CA 1
ATOM 850 C C . MET A 1 107 ? -11.599 -1.764 11.477 1.00 96.81 107 MET A C 1
ATOM 852 O O . MET A 1 107 ? -11.371 -2.962 11.629 1.00 96.81 107 MET A O 1
ATOM 856 N N . SER A 1 108 ? -12.424 -1.069 12.263 1.00 90.38 108 SER A N 1
ATOM 857 C CA . SER A 1 108 ? -13.017 -1.610 13.494 1.00 90.38 108 SER A CA 1
ATOM 858 C C . SER A 1 108 ? -14.151 -2.619 13.249 1.00 90.38 108 SER A C 1
ATOM 860 O O . SER A 1 108 ? -14.482 -3.382 14.154 1.00 90.38 108 SER A O 1
ATOM 862 N N . ASP A 1 109 ? -14.773 -2.622 12.061 1.00 94.31 109 ASP A N 1
ATOM 863 C CA . ASP A 1 109 ? -15.842 -3.568 11.717 1.00 94.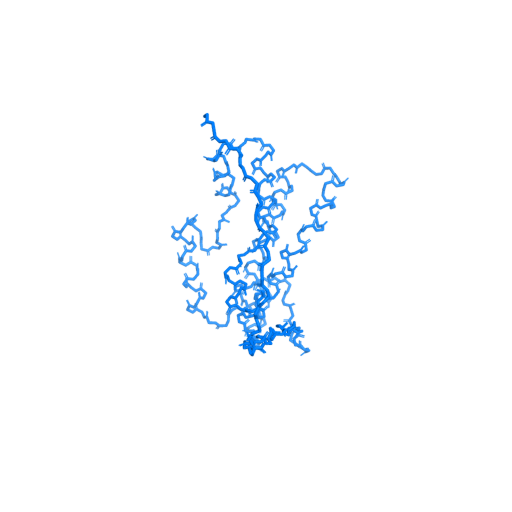31 109 ASP A CA 1
ATOM 864 C C . ASP A 1 109 ? -15.269 -4.822 11.015 1.00 94.31 109 ASP A C 1
ATOM 866 O O . ASP A 1 109 ? -14.834 -4.753 9.856 1.00 94.31 109 ASP A O 1
ATOM 870 N N . PRO A 1 110 ? -15.275 -5.997 11.673 1.00 92.62 110 PRO A N 1
ATOM 871 C CA . PRO A 1 110 ? -14.791 -7.234 11.072 1.00 92.62 110 PRO A CA 1
ATOM 872 C C . PRO A 1 110 ? -15.634 -7.707 9.877 1.00 92.62 110 PRO A C 1
ATOM 874 O O . PRO A 1 110 ? -15.079 -8.352 8.986 1.00 92.62 110 PRO A O 1
ATOM 877 N N . ALA A 1 111 ? -16.929 -7.384 9.814 1.00 96.56 111 ALA A N 1
ATOM 878 C CA . ALA A 1 111 ? -17.786 -7.747 8.688 1.00 96.56 111 ALA A CA 1
ATOM 879 C C . ALA A 1 111 ? -17.427 -6.937 7.433 1.00 96.56 111 ALA A C 1
ATOM 881 O O . ALA A 1 111 ? -17.317 -7.510 6.346 1.00 96.56 111 ALA A O 1
ATOM 882 N N . GLU A 1 112 ? -17.149 -5.636 7.577 1.00 95.56 112 GLU A N 1
ATOM 883 C CA . GLU A 1 112 ? -16.645 -4.811 6.471 1.00 95.56 112 GLU A CA 1
ATOM 884 C C . GLU A 1 112 ? -15.283 -5.314 5.966 1.00 95.56 112 GLU A C 1
ATOM 886 O O . GLU A 1 112 ? -15.077 -5.437 4.753 1.00 95.56 112 GLU A O 1
ATOM 891 N N . ARG A 1 113 ? -14.359 -5.670 6.877 1.00 95.56 113 ARG A N 1
ATOM 892 C CA . ARG A 1 113 ? -13.058 -6.263 6.505 1.00 95.56 113 ARG A CA 1
ATOM 893 C C . ARG A 1 113 ? -13.235 -7.560 5.714 1.00 95.56 113 ARG A C 1
ATOM 895 O O . ARG A 1 113 ? -12.628 -7.709 4.651 1.00 95.56 113 ARG A O 1
ATOM 902 N N . ALA A 1 114 ? -14.088 -8.463 6.195 1.00 96.75 114 ALA A N 1
ATOM 903 C CA . ALA A 1 114 ? -14.360 -9.741 5.542 1.00 96.75 114 ALA A CA 1
ATOM 904 C C . ALA A 1 114 ? -15.000 -9.557 4.155 1.00 96.75 114 ALA A C 1
ATOM 906 O O . ALA A 1 114 ? -14.590 -10.209 3.196 1.00 96.75 114 ALA A O 1
ATOM 907 N N . ALA A 1 115 ? -15.942 -8.620 4.009 1.00 97.69 115 ALA A N 1
ATOM 908 C CA . ALA A 1 115 ? -16.558 -8.309 2.720 1.00 97.69 115 ALA A CA 1
ATOM 909 C C . ALA A 1 115 ? -15.533 -7.790 1.694 1.00 97.69 115 ALA A C 1
ATOM 911 O O . ALA A 1 115 ? -15.571 -8.165 0.519 1.00 97.69 115 ALA A O 1
ATOM 912 N N . LEU A 1 116 ? -14.575 -6.961 2.127 1.00 96.88 116 LEU A N 1
ATOM 913 C CA . LEU A 1 116 ? -13.482 -6.498 1.268 1.00 96.88 116 LEU A CA 1
ATOM 914 C C . LEU A 1 116 ? -12.539 -7.633 0.855 1.00 96.88 116 LEU A C 1
ATOM 916 O O . LEU A 1 116 ? -12.106 -7.661 -0.298 1.00 96.88 116 LEU A O 1
ATOM 920 N N . GLN A 1 117 ? -12.223 -8.545 1.775 1.00 97.81 117 GLN A N 1
ATOM 921 C CA . GLN A 1 117 ? -11.397 -9.717 1.487 1.00 97.81 117 GLN A CA 1
ATOM 922 C C . GLN A 1 117 ? -12.082 -10.658 0.496 1.00 97.81 117 GLN A C 1
ATOM 924 O O . GLN A 1 117 ? -11.445 -11.119 -0.447 1.00 97.81 117 GLN A O 1
ATOM 929 N N . GLU A 1 118 ? -13.382 -10.903 0.655 1.00 98.38 118 GLU A N 1
ATOM 930 C CA . GLU A 1 118 ? -14.135 -11.756 -0.265 1.00 98.38 118 GLU A CA 1
ATOM 931 C C . GLU A 1 118 ? -14.219 -11.139 -1.664 1.00 98.38 118 GLU A C 1
ATOM 933 O O . GLU A 1 118 ? -13.924 -11.797 -2.663 1.00 98.38 118 GLU A O 1
ATOM 938 N N . ARG A 1 119 ? -14.509 -9.835 -1.751 1.00 97.94 119 ARG A N 1
ATOM 939 C CA . ARG A 1 119 ? -14.479 -9.102 -3.024 1.00 97.94 119 ARG A CA 1
ATOM 940 C C . ARG A 1 119 ? -13.121 -9.230 -3.717 1.00 97.94 119 ARG A C 1
ATOM 942 O O . ARG A 1 119 ? -13.059 -9.422 -4.932 1.00 97.94 119 ARG A O 1
ATOM 949 N N . ASP A 1 120 ? -12.034 -9.081 -2.969 1.00 98.12 120 ASP A N 1
ATOM 950 C CA . ASP A 1 120 ? -10.685 -9.148 -3.525 1.00 98.12 120 ASP A CA 1
ATOM 951 C C . ASP A 1 120 ? -10.308 -10.572 -3.937 1.00 98.12 120 ASP A C 1
ATOM 953 O O . ASP A 1 120 ? -9.742 -10.752 -5.016 1.00 98.12 120 ASP A O 1
ATOM 957 N N . ARG A 1 121 ? -10.718 -11.589 -3.172 1.00 98.31 121 ARG A N 1
ATOM 958 C CA . ARG A 1 121 ? -10.588 -12.996 -3.564 1.00 98.31 121 ARG A CA 1
ATOM 959 C C . ARG A 1 121 ? -11.318 -13.271 -4.875 1.00 98.31 121 ARG A C 1
ATOM 961 O O . ARG A 1 121 ? -10.716 -13.834 -5.784 1.00 98.31 121 ARG A O 1
ATOM 968 N N . ALA A 1 122 ? -12.563 -12.822 -5.008 1.00 98.25 122 ALA A N 1
ATOM 969 C CA . ALA A 1 122 ? -13.351 -13.005 -6.224 1.00 98.25 122 ALA A CA 1
ATOM 970 C C . ALA A 1 122 ? -12.730 -12.302 -7.445 1.00 98.25 122 ALA A C 1
ATOM 972 O O . ALA A 1 122 ? -12.776 -12.821 -8.557 1.00 98.25 122 ALA A O 1
ATOM 973 N N . LYS A 1 123 ? -12.137 -11.117 -7.252 1.00 97.62 123 LYS A N 1
ATOM 974 C CA . LYS A 1 123 ? -11.599 -10.300 -8.350 1.00 97.62 123 LYS A CA 1
ATOM 975 C C . LYS A 1 123 ? -10.159 -10.639 -8.738 1.00 97.62 123 LYS A C 1
ATOM 977 O O . LYS A 1 123 ? -9.808 -10.555 -9.914 1.00 97.62 123 LYS A O 1
ATOM 982 N N . TYR A 1 124 ? -9.316 -10.938 -7.757 1.00 97.06 124 TYR A N 1
ATOM 983 C CA . TYR A 1 124 ? -7.868 -11.077 -7.925 1.00 97.06 124 TYR A CA 1
ATOM 984 C C . TYR A 1 124 ? -7.353 -12.483 -7.603 1.00 97.06 124 TYR A C 1
ATOM 986 O O . TYR A 1 124 ? -6.175 -12.754 -7.815 1.00 97.06 124 TYR A O 1
ATOM 994 N N . GLY A 1 125 ? -8.197 -13.365 -7.060 1.00 97.56 125 GLY A N 1
ATOM 995 C CA . GLY A 1 125 ? -7.780 -14.666 -6.531 1.00 97.56 125 GLY A CA 1
ATOM 996 C C . GLY A 1 125 ? -7.074 -14.584 -5.173 1.00 97.56 125 GLY A C 1
ATOM 997 O O . GLY A 1 125 ? -6.586 -15.598 -4.682 1.00 97.56 125 GLY A O 1
ATOM 998 N N . ASN A 1 126 ? -7.009 -13.402 -4.550 1.00 97.75 126 ASN A N 1
ATOM 999 C CA . ASN A 1 126 ? -6.287 -13.162 -3.301 1.00 97.75 126 ASN A CA 1
ATOM 1000 C C . ASN A 1 126 ? -7.083 -12.197 -2.389 1.00 97.75 126 ASN A C 1
ATOM 1002 O O . ASN A 1 126 ? -7.502 -11.141 -2.867 1.00 97.75 126 ASN A O 1
ATOM 1006 N N . PRO A 1 127 ? -7.302 -12.525 -1.097 1.00 97.62 127 PRO A N 1
ATOM 1007 C CA . PRO A 1 127 ? -8.067 -11.675 -0.176 1.00 97.62 127 PRO A CA 1
ATOM 1008 C C . PRO A 1 127 ? -7.411 -10.316 0.125 1.00 97.62 127 PRO A C 1
ATOM 1010 O O . PRO A 1 127 ? -8.090 -9.367 0.521 1.00 97.62 127 PRO A O 1
ATOM 1013 N N . ASP A 1 128 ? -6.111 -10.179 -0.114 1.00 97.31 128 ASP A N 1
ATOM 1014 C CA . ASP A 1 128 ? -5.293 -9.016 0.243 1.00 97.31 128 ASP A CA 1
ATOM 1015 C C . ASP A 1 128 ? -5.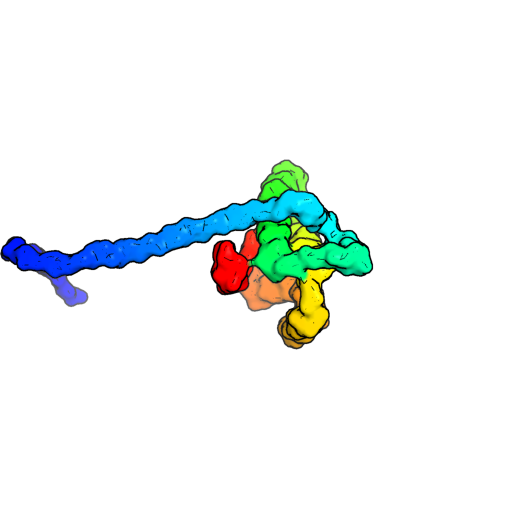094 -8.033 -0.929 1.00 97.31 128 ASP A C 1
ATOM 1017 O O . ASP A 1 128 ? -4.282 -7.096 -0.898 1.00 97.31 128 ASP A O 1
ATOM 1021 N N . GLY A 1 129 ? -5.911 -8.208 -1.968 1.00 96.94 129 GLY A N 1
ATOM 1022 C CA . GLY A 1 129 ? -5.887 -7.421 -3.192 1.00 96.94 129 GLY A CA 1
ATOM 1023 C C . GLY A 1 129 ? -5.073 -8.089 -4.300 1.00 96.94 129 GLY A C 1
ATOM 1024 O O . GLY A 1 129 ? -4.764 -9.276 -4.222 1.00 96.94 129 GLY A O 1
ATOM 1025 N N . PRO A 1 130 ? -4.738 -7.353 -5.374 1.00 98.19 130 PRO A N 1
ATOM 1026 C CA . PRO A 1 130 ? -3.973 -7.922 -6.475 1.00 98.19 130 PRO A CA 1
ATOM 1027 C C . PRO A 1 130 ? -2.557 -8.276 -6.017 1.00 98.19 130 PRO A C 1
ATOM 1029 O O . PRO A 1 130 ? -1.923 -7.471 -5.333 1.00 98.19 130 PRO A O 1
ATOM 1032 N N . THR A 1 131 ? -2.058 -9.442 -6.429 1.00 98.56 131 THR A N 1
ATOM 1033 C CA . THR A 1 131 ? -0.650 -9.825 -6.261 1.00 98.56 131 THR A CA 1
ATOM 1034 C C . THR A 1 131 ? 0.240 -9.090 -7.263 1.00 98.56 131 THR A C 1
ATOM 1036 O O . THR A 1 131 ? -0.247 -8.524 -8.247 1.00 98.56 131 THR A O 1
ATOM 1039 N N . PHE A 1 132 ? 1.557 -9.112 -7.040 1.00 98.69 132 PHE A N 1
ATOM 1040 C CA . PHE A 1 132 ? 2.524 -8.580 -8.003 1.00 98.69 132 PHE A CA 1
ATOM 1041 C C . PHE A 1 132 ? 2.374 -9.246 -9.378 1.00 98.69 132 PHE A C 1
ATOM 1043 O O . PHE A 1 132 ? 2.243 -8.549 -10.383 1.00 98.69 132 PHE A O 1
ATOM 1050 N N . ASP A 1 133 ? 2.301 -10.578 -9.406 1.00 98.50 133 ASP A N 1
ATOM 1051 C CA . ASP A 1 133 ? 2.163 -11.344 -10.648 1.00 98.50 133 ASP A CA 1
ATOM 1052 C C . ASP A 1 133 ? 0.849 -11.022 -11.361 1.00 98.50 133 ASP A C 1
ATOM 1054 O O . ASP A 1 133 ? 0.851 -10.765 -12.560 1.00 98.50 133 ASP A O 1
ATOM 1058 N N . TRP A 1 134 ? -0.261 -10.887 -10.622 1.00 98.56 134 TRP A N 1
ATOM 1059 C CA . TRP A 1 134 ? -1.538 -10.474 -11.207 1.00 98.56 134 TRP A CA 1
ATOM 1060 C C . TRP A 1 134 ? -1.440 -9.099 -11.886 1.00 98.56 134 TRP A C 1
ATOM 1062 O O . TRP A 1 134 ? -2.000 -8.888 -12.964 1.00 98.56 134 TRP A O 1
ATOM 1072 N N . LEU A 1 135 ? -0.729 -8.143 -11.274 1.00 98.69 135 LEU A N 1
ATOM 1073 C CA . LEU A 1 135 ? -0.515 -6.816 -11.860 1.00 98.69 135 LEU A CA 1
ATOM 1074 C C . LEU A 1 135 ? 0.371 -6.887 -13.105 1.00 98.69 135 LEU A C 1
ATOM 1076 O O . LEU A 1 135 ? 0.059 -6.238 -14.105 1.00 98.69 135 LEU A O 1
ATOM 1080 N N . LEU A 1 136 ? 1.444 -7.676 -13.050 1.00 98.62 136 LEU A N 1
ATOM 1081 C CA . LEU A 1 136 ? 2.365 -7.858 -14.163 1.00 98.62 136 LEU A CA 1
ATOM 1082 C C . LEU A 1 136 ? 1.666 -8.516 -15.357 1.00 98.62 136 LEU A C 1
ATOM 1084 O O . LEU A 1 136 ? 1.750 -8.003 -16.472 1.00 98.62 136 LEU A O 1
ATOM 1088 N N . ASP A 1 137 ? 0.913 -9.586 -15.122 1.00 98.44 137 ASP A N 1
ATOM 1089 C CA . ASP A 1 137 ? 0.160 -10.297 -16.154 1.00 98.44 137 ASP A CA 1
ATOM 1090 C C . ASP A 1 137 ? -0.940 -9.421 -16.747 1.00 98.44 137 ASP A C 1
ATOM 1092 O O . ASP A 1 137 ? -1.106 -9.367 -17.966 1.00 98.44 137 ASP A O 1
ATOM 1096 N N . ARG A 1 138 ? -1.640 -8.637 -15.918 1.00 98.12 138 ARG A N 1
ATOM 1097 C CA . ARG A 1 138 ? -2.608 -7.650 -16.409 1.00 98.12 138 ARG A CA 1
ATOM 1098 C C . ARG A 1 138 ? -1.957 -6.580 -17.284 1.00 98.12 138 ARG A C 1
ATOM 1100 O O . ARG A 1 138 ? -2.594 -6.108 -18.224 1.00 98.12 138 ARG A O 1
ATOM 1107 N N . ASN A 1 139 ? -0.738 -6.153 -16.969 1.00 98.56 139 ASN A N 1
ATOM 1108 C CA . ASN A 1 139 ? -0.010 -5.178 -17.779 1.00 98.56 139 ASN A CA 1
ATOM 1109 C C . ASN A 1 139 ? 0.464 -5.798 -19.101 1.00 98.56 139 ASN A C 1
ATOM 1111 O O . ASN A 1 139 ? 0.264 -5.188 -20.150 1.00 98.56 139 ASN A O 1
ATOM 1115 N N . LYS A 1 140 ? 0.973 -7.036 -19.078 1.00 98.38 140 LYS A N 1
ATOM 1116 C CA . LYS A 1 140 ? 1.314 -7.802 -20.288 1.00 98.38 140 LYS A CA 1
ATOM 1117 C C . LYS A 1 140 ? 0.105 -8.031 -21.191 1.00 98.38 140 LYS A C 1
ATOM 1119 O O . LYS A 1 140 ? 0.185 -7.814 -22.393 1.00 98.38 140 LYS A O 1
ATOM 1124 N N . ALA A 1 141 ? -1.053 -8.352 -20.616 1.00 98.19 141 ALA A N 1
ATOM 1125 C CA . ALA A 1 141 ? -2.307 -8.501 -21.355 1.00 98.19 141 ALA A CA 1
ATOM 1126 C C . ALA A 1 141 ? -2.781 -7.200 -22.038 1.00 98.19 141 ALA A C 1
ATOM 1128 O O . ALA A 1 141 ? -3.610 -7.251 -22.943 1.00 98.19 141 ALA A O 1
ATOM 1129 N N . LYS A 1 142 ? -2.259 -6.033 -21.634 1.00 97.69 142 LYS A N 1
ATOM 1130 C CA . LYS A 1 142 ? -2.479 -4.741 -22.310 1.00 97.69 142 LYS A CA 1
ATOM 1131 C C . LYS A 1 142 ? -1.437 -4.436 -23.395 1.00 97.69 142 LYS A C 1
ATOM 1133 O O . LYS A 1 142 ? -1.453 -3.334 -23.936 1.00 97.69 142 LYS A O 1
ATOM 1138 N N . GLY A 1 143 ? -0.532 -5.368 -23.689 1.00 98.38 143 GLY A N 1
ATOM 1139 C CA . GLY A 1 143 ? 0.550 -5.193 -24.659 1.00 98.38 143 GLY A CA 1
ATOM 1140 C C . GLY A 1 143 ? 1.783 -4.471 -24.112 1.00 98.38 143 GLY A C 1
ATOM 1141 O O . GLY A 1 143 ? 2.605 -4.016 -24.900 1.00 98.38 143 GLY A O 1
ATOM 1142 N N . LEU A 1 144 ? 1.919 -4.323 -22.787 1.00 98.38 144 LEU A N 1
ATOM 1143 C CA . LEU A 1 144 ? 3.152 -3.803 -22.193 1.00 98.38 144 LEU A CA 1
ATOM 1144 C C . LEU A 1 144 ? 4.183 -4.925 -22.058 1.00 98.38 144 LEU A C 1
ATOM 1146 O O . LEU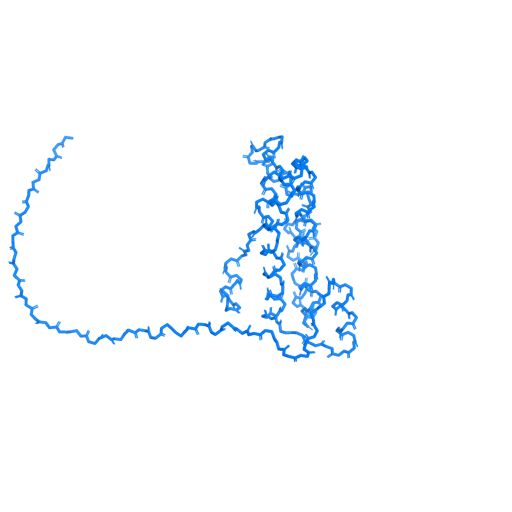 A 1 144 ? 3.879 -5.994 -21.533 1.00 98.38 144 LEU A O 1
ATOM 1150 N N . GLU A 1 145 ? 5.421 -4.654 -22.453 1.00 96.38 145 GLU A N 1
ATOM 1151 C CA . GLU A 1 145 ? 6.519 -5.621 -22.405 1.00 96.38 145 GLU A CA 1
ATOM 1152 C C . GLU A 1 145 ? 7.747 -5.041 -21.694 1.00 96.38 145 GLU A C 1
ATOM 1154 O O . GLU A 1 145 ? 7.869 -3.825 -21.519 1.00 96.38 145 GLU A O 1
ATOM 1159 N N . GLY A 1 146 ? 8.651 -5.926 -21.262 1.00 96.94 146 GLY A N 1
ATOM 1160 C CA . GLY A 1 146 ? 9.908 -5.555 -20.610 1.00 96.94 146 GLY A CA 1
ATOM 1161 C C . GLY A 1 146 ? 9.718 -4.575 -19.449 1.00 96.94 146 GLY A C 1
ATOM 1162 O O . GLY A 1 146 ? 8.840 -4.746 -18.600 1.00 96.94 146 GLY A O 1
ATOM 1163 N N . GLU A 1 147 ? 10.533 -3.521 -19.430 1.00 98.25 147 GLU A N 1
ATOM 1164 C CA . GLU A 1 147 ? 10.507 -2.485 -18.392 1.00 98.25 147 GLU A CA 1
ATOM 1165 C C . GLU A 1 147 ? 9.165 -1.751 -18.303 1.00 98.25 147 GLU A C 1
ATOM 1167 O O . GLU A 1 147 ? 8.726 -1.413 -17.203 1.00 98.25 147 GLU A O 1
ATOM 1172 N N . ALA A 1 148 ? 8.468 -1.544 -19.425 1.00 98.56 148 ALA A N 1
ATOM 1173 C CA . ALA A 1 148 ? 7.210 -0.800 -19.441 1.00 98.56 148 ALA A CA 1
ATOM 1174 C C . ALA A 1 148 ? 6.122 -1.487 -18.597 1.00 98.56 148 ALA A C 1
ATOM 1176 O O . ALA A 1 148 ? 5.338 -0.814 -17.923 1.00 98.56 148 ALA A O 1
ATOM 1177 N N . ALA A 1 149 ? 6.099 -2.824 -18.574 1.00 98.69 149 ALA A N 1
ATOM 1178 C CA . ALA A 1 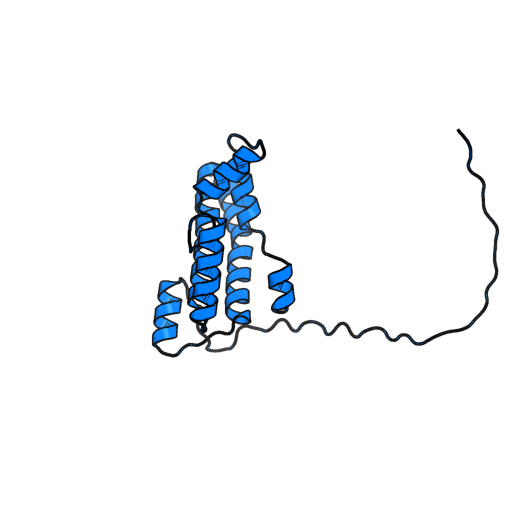149 ? 5.155 -3.582 -17.756 1.00 98.69 149 ALA A CA 1
ATOM 1179 C C . ALA A 1 149 ? 5.399 -3.383 -16.248 1.00 98.69 149 ALA A C 1
ATOM 1181 O O . ALA A 1 149 ? 4.437 -3.295 -15.477 1.00 98.69 149 ALA A O 1
ATOM 1182 N N . PHE A 1 150 ? 6.665 -3.256 -15.838 1.00 98.81 150 PHE A N 1
ATOM 1183 C CA . PHE A 1 150 ? 7.065 -2.983 -14.456 1.00 98.81 150 PHE A CA 1
ATOM 1184 C C . PHE A 1 150 ? 6.829 -1.522 -14.063 1.00 98.81 150 PHE A C 1
ATOM 1186 O O . PHE A 1 150 ? 6.243 -1.252 -13.015 1.00 98.81 150 PHE A O 1
ATOM 1193 N N . LEU A 1 151 ? 7.196 -0.569 -14.922 1.00 98.62 151 LEU A N 1
ATOM 1194 C CA . LEU A 1 151 ? 6.973 0.857 -14.665 1.00 98.62 151 LEU A CA 1
ATOM 1195 C C . LEU A 1 151 ? 5.480 1.198 -14.545 1.00 98.62 151 LEU A C 1
ATOM 1197 O O . LEU A 1 151 ? 5.108 2.043 -13.733 1.00 98.62 151 LEU A O 1
ATOM 1201 N N . ALA A 1 152 ? 4.601 0.480 -15.248 1.00 98.75 152 ALA A N 1
ATOM 1202 C CA . ALA A 1 152 ? 3.157 0.611 -15.061 1.00 98.75 152 ALA A CA 1
ATOM 1203 C C . ALA A 1 152 ? 2.685 0.175 -13.656 1.00 98.75 152 ALA A C 1
ATOM 1205 O O . ALA A 1 152 ? 1.715 0.729 -13.131 1.00 98.75 152 ALA A O 1
ATOM 1206 N N . ILE A 1 153 ? 3.367 -0.779 -13.006 1.00 98.81 153 ILE A N 1
ATOM 1207 C CA . ILE A 1 153 ? 3.109 -1.122 -11.596 1.00 98.81 153 ILE A CA 1
ATOM 1208 C C . ILE A 1 153 ? 3.531 0.046 -10.705 1.00 98.81 153 ILE A C 1
ATOM 1210 O O . ILE A 1 153 ? 2.717 0.489 -9.894 1.00 98.81 153 ILE A O 1
ATOM 1214 N N . VAL A 1 154 ? 4.740 0.584 -10.904 1.00 98.81 154 VAL A N 1
ATOM 1215 C CA . VAL A 1 154 ? 5.268 1.746 -10.162 1.00 98.81 154 VAL A CA 1
ATOM 1216 C C . VAL A 1 154 ? 4.320 2.943 -10.252 1.00 98.81 154 VAL A C 1
ATOM 1218 O O . VAL A 1 154 ? 3.989 3.559 -9.239 1.00 98.81 154 VAL A O 1
ATOM 1221 N N . GLU A 1 155 ? 3.830 3.256 -11.450 1.00 98.44 155 GLU A N 1
ATOM 1222 C CA . GLU A 1 155 ? 2.879 4.345 -11.670 1.00 98.44 155 GLU A CA 1
ATOM 1223 C C . GLU A 1 155 ? 1.546 4.070 -10.962 1.00 98.44 155 GLU A C 1
ATOM 1225 O O . GLU A 1 155 ? 1.020 4.913 -10.231 1.00 98.44 155 GLU A O 1
ATOM 1230 N N . SER A 1 156 ? 0.990 2.867 -11.139 1.00 98.06 156 SER A N 1
ATOM 1231 C CA . SER A 1 156 ? -0.278 2.500 -10.505 1.00 98.06 156 SER A CA 1
ATOM 1232 C C . SER A 1 156 ? -0.186 2.504 -8.979 1.00 98.06 156 SER A C 1
ATOM 1234 O O . SER A 1 156 ? -1.182 2.803 -8.317 1.00 98.06 156 SER A O 1
ATOM 1236 N N . ALA A 1 157 ? 1.002 2.229 -8.425 1.00 98.50 157 ALA A N 1
ATOM 1237 C CA . ALA A 1 157 ? 1.231 2.155 -6.995 1.00 98.50 157 ALA A CA 1
ATOM 1238 C C . ALA A 1 157 ? 1.031 3.506 -6.287 1.00 98.50 157 ALA A C 1
ATOM 1240 O O . ALA A 1 157 ? 0.678 3.524 -5.109 1.00 98.50 157 ALA A O 1
ATOM 1241 N N . GLN A 1 158 ? 1.134 4.613 -7.022 1.00 97.94 158 GLN A N 1
ATOM 1242 C CA . GLN A 1 158 ? 0.996 5.983 -6.517 1.00 97.94 158 GLN A CA 1
ATOM 1243 C C . GLN A 1 158 ? -0.440 6.532 -6.629 1.00 97.94 158 GLN A C 1
ATOM 1245 O O . GLN A 1 158 ? -0.746 7.601 -6.111 1.00 97.94 158 GLN A O 1
ATOM 1250 N N . LYS A 1 159 ? -1.355 5.817 -7.301 1.00 96.38 159 LYS A N 1
ATOM 1251 C CA . LYS A 1 159 ? -2.716 6.313 -7.593 1.00 96.38 159 LYS A CA 1
ATOM 1252 C C . LYS A 1 159 ? -3.752 5.824 -6.593 1.00 96.38 159 LYS A C 1
ATOM 1254 O O . LYS A 1 159 ? -3.789 4.639 -6.282 1.00 96.38 159 LYS A O 1
ATOM 1259 N N . THR A 1 160 ? -4.664 6.671 -6.143 1.00 94.69 160 THR A N 1
ATOM 1260 C CA . THR A 1 160 ? -5.736 6.268 -5.216 1.00 94.69 160 THR A CA 1
ATOM 1261 C C . THR A 1 160 ? -7.094 6.267 -5.916 1.00 94.69 160 THR A C 1
ATOM 1263 O O . THR A 1 160 ? -7.231 6.758 -7.034 1.00 94.69 160 THR A O 1
ATOM 1266 N N . ASP A 1 161 ? -8.084 5.621 -5.300 1.00 94.69 161 ASP A N 1
ATOM 1267 C CA . ASP A 1 161 ? -9.439 5.565 -5.854 1.00 94.69 161 ASP A CA 1
ATOM 1268 C C . ASP A 1 161 ? -10.207 6.840 -5.485 1.00 94.69 161 ASP A C 1
ATOM 1270 O O . ASP A 1 161 ? -10.447 7.087 -4.300 1.00 94.69 161 ASP A O 1
ATOM 1274 N N . ALA A 1 162 ? -10.560 7.642 -6.494 1.00 94.38 162 ALA A N 1
ATOM 1275 C CA . ALA A 1 162 ? -11.207 8.939 -6.310 1.00 94.38 162 ALA A CA 1
ATOM 1276 C C . ALA A 1 162 ? -12.633 8.830 -5.745 1.00 94.38 162 ALA A C 1
ATOM 1278 O O . ALA A 1 162 ? -13.046 9.698 -4.982 1.00 94.38 162 ALA A O 1
ATOM 1279 N N . GLY A 1 163 ? -13.367 7.759 -6.065 1.00 95.38 163 GLY A N 1
ATOM 1280 C CA . GLY A 1 163 ? -14.715 7.545 -5.536 1.00 95.38 163 GLY A CA 1
ATOM 1281 C C . GLY A 1 163 ? -14.688 7.240 -4.040 1.00 95.38 163 GLY A C 1
ATOM 1282 O O . GLY A 1 163 ? -15.433 7.839 -3.268 1.00 95.38 163 GLY A O 1
ATOM 1283 N N . VAL A 1 164 ? -13.765 6.373 -3.608 1.00 93.00 164 VAL A N 1
ATOM 1284 C CA . VAL A 1 164 ? -13.547 6.090 -2.180 1.00 93.00 164 VAL A CA 1
ATOM 1285 C C . VAL A 1 164 ? -13.079 7.344 -1.442 1.00 93.00 164 VAL A C 1
ATOM 1287 O O . VAL A 1 164 ? -13.560 7.603 -0.341 1.00 93.00 164 VAL A O 1
ATOM 1290 N N . ASN A 1 165 ? -12.182 8.134 -2.043 1.00 94.50 165 ASN A N 1
ATOM 1291 C CA . ASN A 1 165 ? -11.740 9.412 -1.471 1.00 94.50 165 ASN A CA 1
ATOM 1292 C C . ASN A 1 165 ? -12.931 10.338 -1.220 1.00 94.50 165 ASN A C 1
ATOM 1294 O O . ASN A 1 165 ? -13.178 10.707 -0.075 1.00 94.50 165 ASN A O 1
ATOM 1298 N N . GLN A 1 166 ? -13.737 10.583 -2.255 1.00 94.44 166 GLN A N 1
ATOM 1299 C CA . GLN A 1 166 ? -14.913 11.439 -2.161 1.00 94.44 166 GLN A CA 1
ATOM 1300 C C . GLN A 1 166 ? -15.906 10.940 -1.102 1.00 94.44 166 GLN A C 1
ATOM 1302 O O . GLN A 1 166 ? -16.392 11.735 -0.302 1.00 94.44 166 GLN A O 1
ATOM 1307 N N . SER A 1 167 ? -16.170 9.628 -1.045 1.00 93.88 167 SER A N 1
ATOM 1308 C CA . SER A 1 167 ? -17.104 9.039 -0.070 1.00 93.88 167 SER A CA 1
ATOM 1309 C C . SER A 1 167 ? -16.674 9.209 1.393 1.00 93.88 167 SER A C 1
ATOM 1311 O O . SER A 1 167 ? -17.510 9.139 2.288 1.00 93.88 167 SER A O 1
ATOM 1313 N N . LEU A 1 168 ? -15.379 9.439 1.633 1.00 92.62 168 LEU A N 1
ATOM 1314 C CA . LEU A 1 168 ? -14.791 9.633 2.959 1.00 92.62 168 LEU A CA 1
ATOM 1315 C C . LEU A 1 168 ? -14.328 11.084 3.191 1.00 92.62 168 LEU A C 1
ATOM 1317 O O . LEU A 1 168 ? -13.714 11.370 4.218 1.00 92.62 168 LEU A O 1
ATOM 1321 N N . GLY A 1 169 ? -14.629 12.004 2.268 1.00 91.50 169 GLY A N 1
ATOM 1322 C CA . GLY A 1 169 ? -14.298 13.426 2.385 1.00 91.50 169 GLY A CA 1
ATOM 1323 C C . GLY A 1 169 ? -12.820 13.756 2.148 1.00 91.50 169 GLY A C 1
ATOM 1324 O O . GLY A 1 169 ? -12.247 14.515 2.934 1.00 91.50 169 GLY A O 1
ATOM 1325 N N . PHE A 1 170 ? -12.221 13.172 1.102 1.00 89.12 170 PHE A N 1
ATOM 1326 C CA . PHE A 1 170 ? -10.891 13.489 0.556 1.00 89.12 170 PHE A CA 1
ATOM 1327 C C . PHE A 1 170 ? -10.965 13.901 -0.916 1.00 89.12 170 PHE A C 1
ATOM 1329 O O . PHE A 1 170 ? -11.857 13.387 -1.632 1.00 89.12 170 PHE A O 1
#

Foldseek 3Di:
DDDDDDDDDDDDDDDDDDPPPPPPVPLPPDDDDPPQDDAPFLVSLLVCVVVPRADDLLVLVVQLLVQLQCLVVVLVVCVVVVPALQVNLVVLLVSNLRSQSNSLSRHNDVVVLVVQQVVQCVVQVGSSHHDSVSQLVVLVVVVDDDSRSSVVSSVVSNDDDVVSCVVSRD